Protein AF-A0A942E599-F1 (afdb_monomer_lite)

Sequence (78 aa):
MDLIKYPLDTAPFEEVIARLGEECSEVIKEIFKGHRFGFHAHSPIDETTPMQRLLSEVRDVKNCLTEFEKRIVRGEHL

Secondary structure (DSSP, 8-state):
-------TTTS-HHHHHHHHHHHHHHHHHHHHHHHHH-TTPPPTTT---HHHHHHHHHHHHHHHHHHHHHHHHHTTT-

Organism: NCBI:txid2831468

pLDDT: mean 88.77, std 13.33, range [29.14, 97.06]

Radius of gyration: 14.68 Å; chains: 1; bounding box: 30×20×42 Å

Structure (mmCIF, N/CA/C/O backbone):
data_AF-A0A942E599-F1
#
_entry.id   AF-A0A942E599-F1
#
loop_
_atom_site.group_PDB
_atom_site.id
_atom_site.type_symbol
_atom_site.label_atom_id
_atom_site.label_alt_id
_atom_site.label_comp_id
_atom_site.label_asym_id
_atom_site.label_entity_id
_atom_site.label_seq_id
_atom_site.pdbx_PDB_ins_code
_atom_site.Cartn_x
_atom_site.Cartn_y
_atom_site.Cartn_z
_atom_site.occupancy
_atom_site.B_iso_or_equiv
_atom_site.auth_seq_id
_atom_site.auth_comp_id
_atom_site.auth_asym_id
_atom_site.auth_atom_id
_atom_site.pdbx_PDB_model_num
ATOM 1 N N . MET A 1 1 ? -2.099 10.207 -13.904 1.00 29.14 1 MET A N 1
ATOM 2 C CA . MET A 1 1 ? -3.164 10.734 -13.030 1.00 29.14 1 MET A CA 1
ATOM 3 C C . MET A 1 1 ? -3.258 9.779 -11.866 1.00 29.14 1 MET A C 1
ATOM 5 O O . MET A 1 1 ? -3.709 8.662 -12.083 1.00 29.14 1 MET A O 1
ATOM 9 N N . ASP A 1 2 ? -2.780 10.177 -10.689 1.00 41.88 2 ASP A N 1
ATOM 10 C CA . ASP A 1 2 ? -3.117 9.451 -9.468 1.00 41.88 2 ASP A CA 1
ATOM 11 C C . ASP A 1 2 ? -4.626 9.580 -9.290 1.00 41.88 2 ASP A C 1
ATOM 13 O O . ASP A 1 2 ? -5.160 10.686 -9.166 1.00 41.88 2 ASP A O 1
ATOM 17 N N . LEU A 1 3 ? -5.332 8.453 -9.378 1.00 44.62 3 LEU A N 1
ATOM 18 C CA . LEU A 1 3 ? -6.683 8.371 -8.849 1.00 44.62 3 LEU A CA 1
ATOM 19 C C . LEU A 1 3 ? -6.561 8.822 -7.399 1.00 44.62 3 LEU A C 1
ATOM 21 O O . LEU A 1 3 ? -5.778 8.236 -6.656 1.00 44.62 3 LEU A O 1
ATOM 25 N N . ILE A 1 4 ? -7.266 9.887 -7.016 1.00 43.84 4 ILE A N 1
ATOM 26 C CA . ILE A 1 4 ? -7.366 10.287 -5.615 1.00 43.84 4 ILE A CA 1
ATOM 27 C C . ILE A 1 4 ? -7.924 9.062 -4.886 1.00 43.84 4 ILE A C 1
ATOM 29 O O . ILE A 1 4 ? -9.116 8.772 -4.976 1.00 43.84 4 ILE A O 1
ATOM 33 N N . LYS A 1 5 ? -7.035 8.286 -4.255 1.00 60.06 5 LYS A N 1
ATOM 34 C CA . LYS A 1 5 ? -7.390 7.144 -3.422 1.00 60.06 5 LYS A CA 1
ATOM 35 C C . LYS A 1 5 ? -8.202 7.758 -2.280 1.00 60.06 5 LYS A C 1
ATOM 37 O O . LYS A 1 5 ? -7.709 8.653 -1.595 1.00 60.06 5 LYS A O 1
ATOM 42 N N . TYR A 1 6 ? -9.485 7.398 -2.209 1.00 61.66 6 TYR A N 1
ATOM 43 C CA . TYR A 1 6 ? -10.473 7.969 -1.292 1.00 61.66 6 TYR A CA 1
ATOM 44 C C . TYR A 1 6 ? -9.896 8.130 0.127 1.00 61.66 6 TYR A C 1
ATOM 46 O O . TYR A 1 6 ? -9.087 7.302 0.554 1.00 61.66 6 TYR A O 1
ATOM 54 N N . PRO A 1 7 ? -10.270 9.194 0.856 1.00 76.38 7 PRO A N 1
ATOM 55 C CA . PRO A 1 7 ? -9.658 9.512 2.139 1.00 76.38 7 PRO A CA 1
ATOM 56 C C . PRO A 1 7 ? -9.896 8.385 3.164 1.00 76.38 7 PRO A C 1
ATOM 58 O O . PRO A 1 7 ? -11.012 8.164 3.633 1.00 76.38 7 PRO A O 1
ATOM 61 N N . LEU A 1 8 ? -8.820 7.656 3.496 1.00 81.31 8 LEU A N 1
ATOM 62 C CA . LEU A 1 8 ? -8.838 6.486 4.388 1.00 81.31 8 LEU A CA 1
ATOM 63 C C . LEU A 1 8 ? -9.272 6.816 5.822 1.00 81.31 8 LEU A C 1
ATOM 65 O O . LEU A 1 8 ? -9.649 5.916 6.560 1.00 81.31 8 LEU A O 1
ATOM 69 N N . ASP A 1 9 ? -9.200 8.076 6.244 1.00 81.19 9 ASP A N 1
ATOM 70 C CA . ASP A 1 9 ? -9.551 8.541 7.592 1.00 81.19 9 ASP A CA 1
ATOM 71 C C . ASP A 1 9 ? -11.063 8.517 7.872 1.00 81.19 9 ASP A C 1
ATOM 73 O O . ASP A 1 9 ? -11.473 8.408 9.026 1.00 81.19 9 ASP A O 1
ATOM 77 N N . THR A 1 10 ? -11.883 8.580 6.823 1.00 82.88 10 THR A N 1
ATOM 78 C CA . THR A 1 10 ? -13.354 8.556 6.910 1.00 82.88 10 THR A CA 1
ATOM 79 C C . THR A 1 10 ? -13.971 7.220 6.500 1.00 82.88 10 THR A C 1
ATOM 81 O O . THR A 1 10 ? -15.165 7.010 6.714 1.00 82.88 10 THR A O 1
ATOM 84 N N . ALA A 1 11 ? -13.171 6.305 5.946 1.00 85.94 11 ALA A N 1
ATOM 85 C CA . ALA A 1 11 ? -13.632 5.003 5.475 1.00 85.94 11 ALA A CA 1
ATOM 86 C C . ALA A 1 11 ? -14.009 4.050 6.639 1.00 85.94 11 ALA A C 1
ATOM 88 O O . ALA A 1 11 ? -13.357 4.077 7.690 1.00 85.94 11 ALA A O 1
ATOM 89 N N . PRO A 1 12 ? -15.017 3.172 6.483 1.00 90.31 12 PRO A N 1
ATOM 90 C CA . PRO A 1 12 ? -15.281 2.071 7.412 1.00 90.31 12 PRO A CA 1
ATOM 91 C C . PRO A 1 12 ? -14.100 1.094 7.522 1.00 90.31 12 PRO A C 1
ATOM 93 O O . PRO A 1 12 ? -13.274 0.991 6.614 1.00 90.31 12 PRO A O 1
ATOM 96 N N . PHE A 1 13 ? -14.025 0.337 8.619 1.00 89.81 13 PHE A N 1
ATOM 97 C CA . PHE A 1 13 ? -12.928 -0.608 8.861 1.00 89.81 13 PHE A CA 1
ATOM 98 C C . PHE A 1 13 ? -12.809 -1.682 7.767 1.00 89.81 13 PHE A C 1
ATOM 100 O O . PHE A 1 13 ? -11.708 -1.966 7.293 1.00 89.81 13 PHE A O 1
ATOM 107 N N . GLU A 1 14 ? -13.932 -2.231 7.306 1.00 91.81 14 GLU A N 1
ATOM 108 C CA . GLU A 1 14 ? -13.975 -3.229 6.236 1.00 91.81 14 GLU A CA 1
ATOM 109 C C . GLU A 1 14 ? -13.447 -2.672 4.912 1.00 91.81 14 GLU A C 1
ATOM 111 O O . GLU A 1 14 ? -12.759 -3.377 4.170 1.00 91.81 14 GLU A O 1
ATOM 116 N N . GLU A 1 15 ? -13.719 -1.396 4.627 1.00 91.12 15 GLU A N 1
ATOM 117 C CA . GLU A 1 15 ? -13.184 -0.722 3.446 1.00 91.12 15 GLU A CA 1
ATOM 118 C C . GLU A 1 15 ? -11.666 -0.567 3.560 1.00 91.12 15 GLU A C 1
ATOM 120 O O . GLU A 1 15 ? -10.950 -0.864 2.610 1.00 91.12 15 GLU A O 1
ATOM 125 N N . VAL A 1 16 ? -11.143 -0.209 4.735 1.00 91.62 16 VAL A N 1
ATOM 126 C CA . VAL A 1 16 ? -9.691 -0.135 4.967 1.00 91.62 16 VAL A CA 1
ATOM 127 C C . VAL A 1 16 ? -9.011 -1.490 4.754 1.00 91.62 16 VAL A C 1
ATOM 129 O O . VAL A 1 16 ? -7.931 -1.536 4.165 1.00 91.62 16 VAL A O 1
ATOM 132 N N . ILE A 1 17 ? -9.638 -2.598 5.168 1.00 92.94 17 ILE A N 1
ATOM 133 C CA . ILE A 1 17 ? -9.133 -3.955 4.894 1.00 92.94 17 ILE A CA 1
ATOM 134 C C . ILE A 1 17 ? -9.121 -4.239 3.389 1.00 92.94 17 ILE A C 1
ATOM 136 O O . ILE A 1 17 ? -8.114 -4.720 2.863 1.00 92.94 17 ILE A O 1
ATOM 140 N N . ALA A 1 18 ? -10.223 -3.947 2.692 1.00 93.56 18 ALA A N 1
ATOM 141 C CA . ALA A 1 18 ? -10.319 -4.162 1.251 1.00 93.56 18 ALA A CA 1
ATOM 142 C C . ALA A 1 18 ? -9.244 -3.359 0.503 1.00 93.56 18 ALA A C 1
ATOM 144 O O . ALA A 1 18 ? -8.499 -3.920 -0.303 1.00 93.56 18 ALA A O 1
ATOM 145 N N . ARG A 1 19 ? -9.089 -2.078 0.854 1.00 91.94 19 ARG A N 1
ATOM 146 C CA . ARG A 1 19 ? -8.062 -1.184 0.311 1.00 91.94 19 ARG A CA 1
ATOM 147 C C . ARG A 1 19 ? -6.658 -1.705 0.595 1.00 91.94 19 ARG A C 1
ATOM 149 O O . ARG A 1 19 ? -5.861 -1.789 -0.329 1.00 91.94 19 ARG A O 1
ATOM 156 N N . LEU A 1 20 ? -6.360 -2.145 1.819 1.00 93.94 20 LEU A N 1
ATOM 157 C CA . LEU A 1 20 ? -5.063 -2.751 2.141 1.00 93.94 20 LEU A CA 1
ATOM 158 C C . LEU A 1 20 ? -4.750 -3.950 1.226 1.00 93.94 20 LEU A C 1
ATOM 160 O O . LEU A 1 20 ? -3.617 -4.085 0.760 1.00 93.94 20 LEU A O 1
ATOM 164 N N . GLY A 1 21 ? -5.745 -4.793 0.935 1.00 94.38 21 GLY A N 1
ATOM 165 C CA . GLY A 1 21 ? -5.610 -5.904 -0.010 1.00 94.38 21 GLY A CA 1
ATOM 166 C C . GLY A 1 21 ? -5.326 -5.448 -1.446 1.00 94.38 21 GLY A C 1
ATOM 167 O O . GLY A 1 21 ? -4.437 -5.999 -2.099 1.00 94.38 21 GLY A O 1
ATOM 168 N N . GLU A 1 22 ? -6.040 -4.426 -1.924 1.00 94.81 22 GLU A N 1
ATOM 169 C CA . GLU A 1 22 ? -5.825 -3.821 -3.247 1.00 94.81 22 GLU A CA 1
ATOM 170 C C . GLU A 1 22 ? -4.406 -3.260 -3.388 1.00 94.81 22 GLU A C 1
ATOM 172 O O . GLU A 1 22 ? -3.703 -3.607 -4.338 1.00 94.81 22 GLU A O 1
ATOM 177 N N . GLU A 1 23 ? -3.946 -2.476 -2.410 1.00 94.12 23 GLU A N 1
ATOM 178 C CA . GLU A 1 23 ? -2.608 -1.876 -2.435 1.00 94.12 23 GLU A CA 1
ATOM 179 C C . GLU A 1 23 ? -1.501 -2.945 -2.409 1.00 94.12 23 GLU A C 1
ATOM 181 O O . GLU A 1 23 ? -0.514 -2.863 -3.146 1.00 94.12 23 GLU A O 1
ATOM 186 N N . CYS A 1 24 ? -1.685 -4.022 -1.634 1.00 96.19 24 CYS A N 1
ATOM 187 C CA . CYS A 1 24 ? -0.774 -5.170 -1.671 1.00 96.19 24 CYS A CA 1
ATOM 188 C C . CYS A 1 24 ? -0.723 -5.818 -3.066 1.00 96.19 24 CYS A C 1
ATOM 190 O O . CYS A 1 24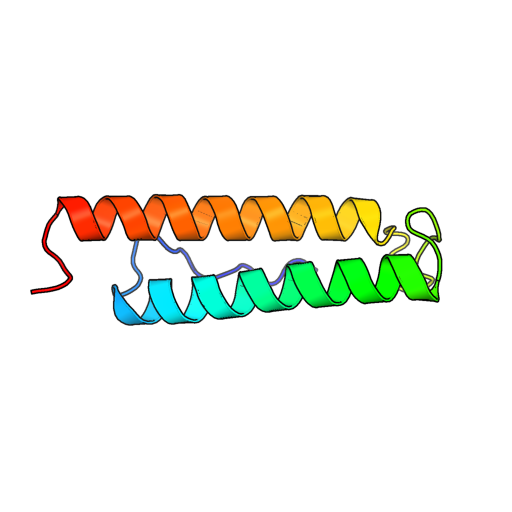 ? 0.344 -6.243 -3.520 1.00 96.19 24 CYS A O 1
ATOM 192 N N . SER A 1 25 ? -1.858 -5.889 -3.768 1.00 96.50 25 SER A N 1
ATOM 193 C CA . SER A 1 25 ? -1.897 -6.420 -5.130 1.00 96.50 25 SER A CA 1
ATOM 194 C C . SER A 1 25 ? -1.151 -5.531 -6.127 1.00 96.50 25 SER A C 1
ATOM 196 O O . SER A 1 25 ? -0.540 -6.077 -7.050 1.00 96.50 25 SER A O 1
ATOM 198 N N . GLU A 1 26 ? -1.192 -4.206 -5.986 1.00 94.69 26 GLU A N 1
ATOM 199 C CA . GLU A 1 26 ? -0.467 -3.285 -6.874 1.00 94.69 26 GLU A CA 1
ATOM 200 C C . GLU A 1 26 ? 1.052 -3.388 -6.686 1.00 94.69 26 GLU A C 1
ATOM 202 O O . GLU A 1 26 ? 1.791 -3.495 -7.670 1.00 94.69 26 GLU A O 1
ATOM 207 N N . VAL A 1 27 ? 1.524 -3.520 -5.440 1.00 96.62 27 VAL A N 1
ATOM 208 C CA . VAL A 1 27 ? 2.937 -3.822 -5.140 1.00 96.62 27 VAL A CA 1
AT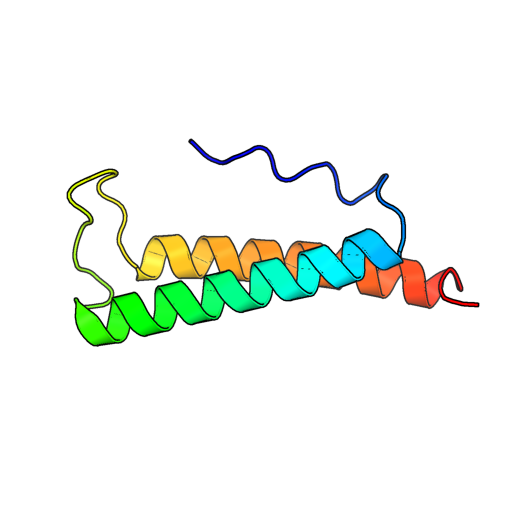OM 209 C C . VAL A 1 27 ? 3.404 -5.073 -5.892 1.00 96.62 27 VAL A C 1
ATOM 211 O O . VAL A 1 27 ? 4.441 -5.061 -6.559 1.00 96.62 27 VAL A O 1
ATOM 214 N N . ILE A 1 28 ? 2.620 -6.154 -5.834 1.00 96.81 28 ILE A N 1
ATOM 215 C CA . ILE A 1 28 ? 2.938 -7.411 -6.523 1.00 96.81 28 ILE A CA 1
ATOM 216 C C . ILE A 1 28 ? 2.992 -7.204 -8.045 1.00 96.81 28 ILE A C 1
ATOM 218 O O . ILE A 1 28 ? 3.916 -7.694 -8.703 1.00 96.81 28 ILE A O 1
ATOM 222 N N . LYS A 1 29 ? 2.044 -6.454 -8.620 1.00 95.06 29 LYS A N 1
ATOM 223 C CA . LYS A 1 29 ? 2.024 -6.147 -10.060 1.00 95.06 29 LYS A CA 1
ATOM 224 C C . LYS A 1 29 ? 3.282 -5.397 -10.498 1.00 95.06 29 LYS A C 1
ATOM 226 O O . LYS A 1 29 ? 3.866 -5.763 -11.521 1.00 95.06 29 LYS A O 1
ATOM 231 N N . GLU A 1 30 ? 3.734 -4.395 -9.745 1.00 94.94 30 GLU A N 1
ATOM 232 C CA . GLU A 1 30 ? 4.952 -3.647 -10.087 1.00 94.94 30 GLU A CA 1
ATOM 233 C C . GLU A 1 30 ? 6.227 -4.488 -9.933 1.00 94.94 30 GLU A C 1
ATOM 235 O O . GLU A 1 30 ? 7.121 -4.385 -10.776 1.00 94.94 30 GLU A O 1
ATOM 240 N N . ILE A 1 31 ? 6.289 -5.399 -8.953 1.00 96.62 31 ILE A N 1
ATOM 241 C CA . ILE A 1 31 ? 7.381 -6.383 -8.840 1.00 96.62 31 ILE A CA 1
ATOM 242 C C . ILE A 1 31 ? 7.439 -7.268 -10.092 1.00 96.62 31 ILE A C 1
ATOM 244 O O . ILE A 1 31 ? 8.502 -7.415 -10.701 1.00 96.62 31 ILE A O 1
ATOM 248 N N . PHE A 1 32 ? 6.303 -7.815 -10.536 1.00 97.06 32 PHE A N 1
ATOM 249 C CA . PHE A 1 32 ? 6.254 -8.628 -11.755 1.00 97.06 32 PHE A CA 1
ATOM 250 C C . PHE A 1 32 ? 6.643 -7.837 -13.008 1.00 97.06 32 PHE A C 1
ATOM 252 O O . PHE A 1 32 ? 7.388 -8.350 -13.847 1.00 97.06 32 PHE A O 1
ATOM 259 N N . LYS A 1 33 ? 6.192 -6.583 -13.140 1.00 92.75 33 LYS A N 1
ATOM 260 C CA . LYS A 1 33 ? 6.617 -5.698 -14.238 1.00 92.75 33 LYS A CA 1
ATOM 261 C C . LYS A 1 33 ? 8.125 -5.449 -14.193 1.00 92.75 33 LYS A C 1
ATOM 263 O O . LYS A 1 33 ? 8.774 -5.542 -15.232 1.00 92.75 33 LYS A O 1
ATOM 268 N N . GLY A 1 34 ? 8.690 -5.201 -13.011 1.00 95.56 34 GLY A N 1
ATOM 269 C CA . GLY A 1 34 ? 10.129 -5.034 -12.807 1.00 95.56 34 GLY A CA 1
ATOM 270 C C . GLY A 1 34 ? 10.936 -6.267 -13.215 1.00 95.56 34 GLY A C 1
ATOM 271 O O . GLY A 1 34 ? 11.932 -6.133 -13.922 1.00 95.56 34 GLY A O 1
ATOM 272 N N . HIS A 1 35 ? 10.471 -7.472 -12.873 1.00 96.56 35 HIS A N 1
ATOM 273 C CA . HIS A 1 35 ? 11.093 -8.720 -13.329 1.00 96.56 35 HIS A CA 1
ATOM 274 C C . HIS A 1 35 ? 10.971 -8.943 -14.840 1.00 96.56 35 HIS A C 1
ATOM 276 O O . HIS A 1 35 ? 11.901 -9.454 -15.459 1.00 96.56 35 HIS A O 1
ATOM 282 N N . ARG A 1 36 ? 9.833 -8.577 -15.443 1.00 95.81 36 ARG A N 1
ATOM 283 C CA . ARG A 1 36 ? 9.569 -8.808 -16.869 1.00 95.81 36 ARG A CA 1
ATOM 284 C C . ARG A 1 36 ? 10.279 -7.811 -17.784 1.00 95.81 36 ARG A C 1
ATOM 286 O O . ARG A 1 36 ? 10.732 -8.199 -18.856 1.00 95.81 36 ARG A O 1
ATOM 293 N N . PHE A 1 37 ? 10.322 -6.540 -17.396 1.00 93.75 37 PHE A N 1
ATOM 294 C CA . PHE A 1 37 ? 10.753 -5.440 -18.264 1.00 93.75 37 PHE A CA 1
ATOM 295 C C . PHE A 1 37 ? 12.001 -4.706 -17.754 1.00 93.75 37 PHE A C 1
ATOM 297 O O . PHE A 1 37 ? 12.589 -3.930 -18.499 1.00 93.75 37 PHE A O 1
ATOM 304 N N . GLY A 1 38 ? 12.428 -4.962 -16.515 1.00 95.81 38 GLY A N 1
ATOM 305 C CA . GLY A 1 38 ? 13.515 -4.256 -15.840 1.00 95.81 38 GLY A CA 1
ATOM 306 C C . GLY A 1 38 ? 13.005 -3.131 -14.936 1.00 95.81 38 GLY A C 1
ATOM 307 O O . GLY A 1 38 ? 12.172 -2.318 -15.327 1.00 95.81 38 GLY A O 1
ATOM 308 N N . PHE A 1 39 ? 13.540 -3.045 -13.715 1.00 95.81 39 PHE A N 1
ATOM 309 C CA . PHE A 1 39 ? 13.090 -2.085 -12.693 1.00 95.81 39 PHE A CA 1
ATOM 310 C C . PHE A 1 39 ? 13.323 -0.610 -13.042 1.00 95.81 39 PHE A C 1
ATOM 312 O O . PHE A 1 39 ? 12.641 0.255 -12.497 1.00 95.81 39 PHE A O 1
ATOM 319 N N . HIS A 1 40 ? 14.254 -0.330 -13.953 1.00 95.56 40 HIS A N 1
ATOM 320 C CA . HIS A 1 40 ? 14.596 1.018 -14.413 1.00 95.56 40 HIS A CA 1
ATOM 321 C C . HIS A 1 40 ? 14.122 1.298 -15.843 1.00 95.56 40 HIS A C 1
ATOM 323 O O . HIS A 1 40 ? 14.448 2.340 -16.402 1.00 95.56 40 HIS A O 1
ATOM 329 N N . ALA A 1 41 ? 13.369 0.377 -16.453 1.00 92.50 41 ALA A N 1
ATOM 330 C CA . ALA A 1 41 ? 12.796 0.616 -17.767 1.00 92.50 41 ALA A CA 1
ATOM 331 C C . ALA A 1 41 ? 11.704 1.684 -17.661 1.00 92.50 41 ALA A C 1
ATOM 333 O O . ALA A 1 41 ? 10.769 1.547 -16.871 1.00 92.50 41 ALA A O 1
ATOM 334 N N . HIS A 1 42 ? 11.824 2.748 -18.449 1.00 93.19 42 HIS A N 1
ATOM 335 C CA . HIS A 1 42 ? 10.809 3.792 -18.505 1.00 93.19 42 HIS A CA 1
ATOM 336 C C . HIS A 1 42 ? 9.578 3.289 -19.255 1.00 93.19 42 HIS A C 1
ATOM 338 O O . HIS A 1 42 ? 9.675 2.702 -20.334 1.00 93.19 42 HIS A O 1
ATOM 344 N N . SER A 1 43 ? 8.409 3.517 -18.668 1.00 88.38 43 SER A N 1
ATOM 345 C CA . SER A 1 43 ? 7.1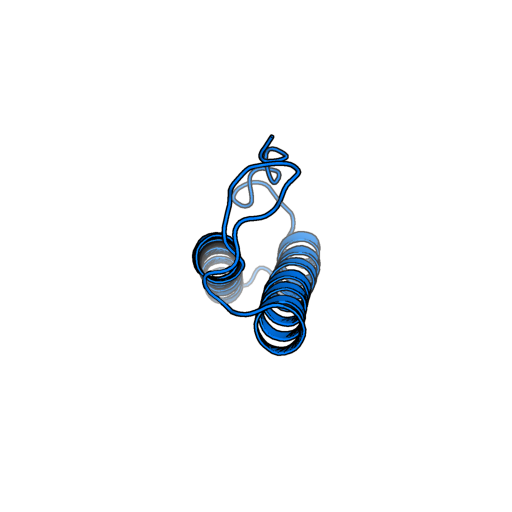34 3.264 -19.322 1.00 88.38 43 SER A CA 1
ATOM 346 C C . SER A 1 43 ? 6.918 4.261 -20.465 1.00 88.38 43 SER A C 1
ATOM 348 O O . SER A 1 43 ? 7.113 5.458 -20.267 1.00 88.38 43 SER A O 1
ATOM 350 N N . PRO A 1 44 ? 6.464 3.813 -21.647 1.00 87.56 44 PRO A N 1
ATOM 351 C CA . PRO A 1 44 ? 6.171 4.707 -22.766 1.00 87.56 44 PRO A CA 1
ATOM 352 C C . PRO A 1 44 ? 4.891 5.535 -22.565 1.00 87.56 44 PRO A C 1
ATOM 354 O O . PRO A 1 44 ? 4.603 6.403 -23.380 1.00 87.56 44 PRO A O 1
ATOM 357 N N . ILE A 1 45 ? 4.094 5.241 -21.530 1.00 88.31 45 ILE A N 1
ATOM 358 C CA . ILE A 1 45 ? 2.8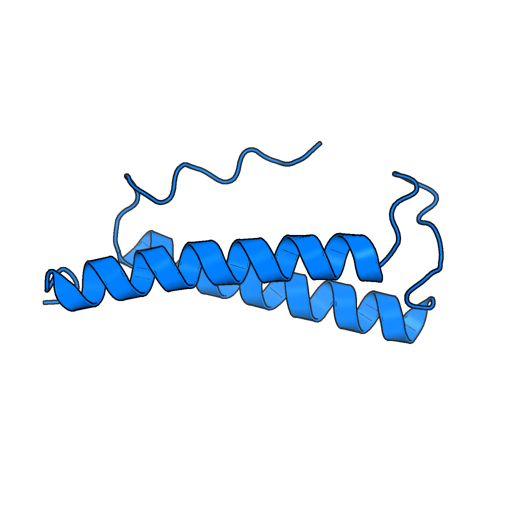00 5.897 -21.280 1.00 88.31 45 ILE A CA 1
ATOM 359 C C . ILE A 1 45 ? 2.974 7.138 -20.400 1.00 88.31 45 ILE A C 1
ATOM 361 O O . ILE A 1 45 ? 2.352 8.166 -20.643 1.00 88.31 45 ILE A O 1
ATOM 365 N N . ASP A 1 46 ? 3.786 7.022 -19.355 1.00 88.69 46 ASP A N 1
ATOM 366 C CA . ASP A 1 46 ? 3.879 7.993 -18.263 1.00 88.69 46 ASP A CA 1
ATOM 367 C C . ASP A 1 46 ? 5.328 8.270 -17.831 1.00 88.69 46 ASP A C 1
ATOM 369 O O . ASP A 1 46 ? 5.547 8.936 -16.826 1.00 88.69 46 ASP A O 1
ATOM 373 N N . GLU A 1 47 ? 6.315 7.740 -18.563 1.00 91.50 47 GLU A N 1
ATOM 374 C CA . GLU A 1 47 ? 7.759 7.870 -18.309 1.00 91.50 47 GLU A CA 1
ATOM 375 C C . GLU A 1 47 ? 8.230 7.365 -16.933 1.00 91.50 47 GLU A C 1
ATOM 377 O O . GLU A 1 47 ? 9.417 7.448 -16.608 1.00 91.50 47 GLU A O 1
ATOM 382 N N . THR A 1 48 ? 7.348 6.760 -16.134 1.00 93.31 48 THR A N 1
ATOM 383 C CA . THR A 1 48 ? 7.704 6.210 -14.826 1.00 93.31 48 THR A CA 1
ATOM 384 C C . THR A 1 48 ? 8.314 4.816 -14.956 1.00 93.31 48 THR A C 1
ATOM 386 O O . THR A 1 48 ? 7.965 4.012 -15.830 1.00 93.31 48 THR A O 1
ATOM 389 N N . THR A 1 49 ? 9.242 4.507 -14.058 1.00 94.31 49 THR A N 1
ATOM 390 C CA . THR A 1 49 ? 9.860 3.182 -13.951 1.00 94.31 49 THR A CA 1
ATOM 391 C C . THR A 1 49 ? 9.071 2.279 -12.996 1.00 94.31 49 THR A C 1
ATOM 393 O O . THR A 1 49 ? 8.461 2.785 -12.048 1.00 94.31 49 THR A O 1
ATOM 396 N N . PRO A 1 50 ? 9.107 0.941 -13.168 1.00 94.25 50 PRO A N 1
ATOM 397 C CA . PRO A 1 50 ? 8.536 0.018 -12.189 1.00 94.25 50 PRO A CA 1
ATOM 398 C C . PRO A 1 50 ? 9.054 0.252 -10.766 1.00 94.25 50 PRO A C 1
ATOM 400 O O . PRO A 1 50 ? 8.283 0.134 -9.826 1.00 94.25 50 PRO A O 1
ATOM 403 N N . MET A 1 51 ? 10.323 0.642 -10.585 1.00 96.06 51 MET A N 1
ATOM 404 C CA . MET A 1 51 ? 10.858 0.987 -9.261 1.00 96.06 51 MET A CA 1
ATOM 405 C C . MET A 1 51 ? 10.179 2.224 -8.654 1.00 96.06 51 MET A C 1
ATOM 407 O O . MET A 1 51 ? 9.846 2.225 -7.472 1.00 96.06 51 MET A O 1
ATOM 411 N N . GLN A 1 52 ? 9.956 3.279 -9.444 1.00 95.12 52 GLN A N 1
ATOM 412 C CA . GLN A 1 52 ? 9.259 4.482 -8.970 1.00 95.12 52 GLN A CA 1
ATOM 413 C C . GLN A 1 52 ? 7.809 4.178 -8.587 1.00 95.12 52 GLN A C 1
ATOM 415 O O . GLN A 1 52 ? 7.368 4.606 -7.521 1.00 95.12 52 GLN A O 1
ATOM 420 N N . ARG A 1 53 ? 7.093 3.408 -9.415 1.00 94.62 53 ARG A N 1
ATOM 421 C CA . ARG A 1 53 ? 5.720 2.983 -9.108 1.00 94.62 53 ARG A CA 1
ATOM 422 C C . ARG A 1 53 ? 5.677 2.071 -7.887 1.00 94.62 53 ARG A C 1
ATOM 424 O O . ARG A 1 53 ? 4.914 2.343 -6.973 1.00 94.62 53 ARG A O 1
ATOM 431 N N . LEU A 1 54 ? 6.578 1.091 -7.791 1.00 95.25 54 LEU A N 1
ATOM 432 C CA . LEU A 1 54 ? 6.704 0.218 -6.621 1.00 95.25 54 LEU A CA 1
ATOM 433 C C . LEU A 1 54 ? 6.900 1.014 -5.323 1.00 95.25 54 LEU A C 1
ATOM 435 O O . LEU A 1 54 ? 6.258 0.720 -4.319 1.00 95.25 54 LEU A O 1
ATOM 439 N N . LEU A 1 55 ? 7.759 2.038 -5.334 1.00 95.25 55 LEU A N 1
ATOM 440 C CA . LEU A 1 55 ? 7.941 2.918 -4.177 1.00 95.25 55 LEU A CA 1
ATOM 441 C C . LEU A 1 55 ? 6.662 3.678 -3.806 1.00 95.25 55 LEU A C 1
ATOM 443 O O . LEU A 1 55 ? 6.446 3.931 -2.621 1.00 95.25 55 LEU A O 1
ATOM 447 N N . SER A 1 56 ? 5.841 4.049 -4.789 1.00 93.94 56 SER A N 1
ATOM 448 C CA . SER A 1 56 ? 4.536 4.672 -4.557 1.00 93.94 56 SER A CA 1
ATOM 449 C C . SER A 1 56 ? 3.560 3.685 -3.916 1.00 93.94 56 SER A C 1
ATOM 451 O O . SER A 1 56 ? 3.075 3.948 -2.820 1.00 93.94 56 SER A O 1
ATOM 453 N N . GLU A 1 57 ? 3.376 2.502 -4.508 1.00 94.75 57 GLU A N 1
ATOM 454 C CA . GLU A 1 57 ? 2.437 1.497 -3.987 1.00 94.75 57 GLU A CA 1
ATOM 455 C C . GLU A 1 57 ? 2.823 1.023 -2.575 1.00 94.75 57 GLU A C 1
ATOM 457 O O . GLU A 1 57 ? 1.972 0.849 -1.706 1.00 94.75 57 GLU A O 1
ATOM 462 N N . VAL A 1 58 ? 4.123 0.893 -2.273 1.00 95.50 58 VAL A N 1
ATOM 463 C CA . VAL A 1 58 ? 4.590 0.570 -0.911 1.00 95.50 58 VAL A CA 1
ATOM 464 C C . VAL A 1 58 ? 4.219 1.666 0.099 1.00 95.50 58 VAL A C 1
ATOM 466 O O . VAL A 1 58 ? 3.921 1.360 1.258 1.00 95.50 58 VAL A O 1
ATOM 469 N N . ARG A 1 59 ? 4.221 2.946 -0.300 1.00 94.81 59 ARG A N 1
ATOM 470 C CA . ARG A 1 59 ? 3.751 4.037 0.573 1.00 94.81 59 ARG A CA 1
ATOM 471 C C . ARG A 1 59 ? 2.248 3.945 0.806 1.00 94.81 59 ARG A C 1
ATOM 473 O O . ARG A 1 59 ? 1.814 4.169 1.933 1.00 94.81 59 ARG A O 1
ATOM 480 N N . ASP A 1 60 ? 1.483 3.563 -0.207 1.00 92.12 60 ASP A N 1
ATOM 481 C CA . ASP A 1 60 ? 0.034 3.416 -0.085 1.00 92.12 60 ASP A CA 1
ATOM 482 C C . ASP A 1 60 ? -0.348 2.236 0.815 1.00 92.12 60 ASP A C 1
ATOM 484 O O . ASP A 1 60 ? -1.196 2.391 1.699 1.00 92.12 60 ASP A O 1
ATOM 488 N N . VAL A 1 61 ? 0.374 1.112 0.721 1.00 95.31 61 VAL A N 1
ATOM 489 C CA . VAL A 1 61 ? 0.273 0.010 1.693 1.00 95.31 61 VAL A CA 1
ATOM 490 C C . VAL A 1 61 ? 0.562 0.507 3.110 1.00 95.31 61 VAL A C 1
ATOM 492 O O . VAL A 1 61 ? -0.197 0.214 4.032 1.00 95.31 61 VAL A O 1
ATOM 495 N N . LYS A 1 62 ? 1.627 1.295 3.308 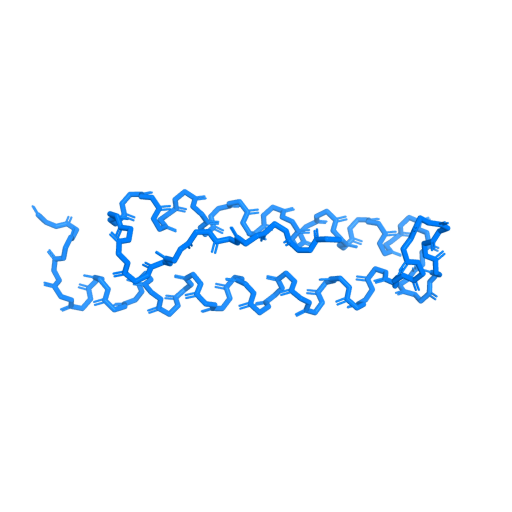1.00 95.25 62 LYS A N 1
ATOM 496 C CA . LYS A 1 62 ? 1.967 1.846 4.630 1.00 95.25 62 LYS A CA 1
ATOM 497 C C . LYS A 1 62 ? 0.857 2.746 5.187 1.00 95.25 62 LYS A C 1
ATOM 499 O O . LYS A 1 62 ? 0.576 2.691 6.386 1.00 95.25 62 LYS A O 1
ATOM 504 N N . ASN A 1 63 ? 0.233 3.563 4.343 1.00 92.12 63 ASN A N 1
ATOM 505 C CA . ASN A 1 63 ? -0.883 4.419 4.744 1.00 92.12 63 ASN A CA 1
ATOM 506 C C . ASN A 1 63 ? -2.094 3.574 5.170 1.00 92.12 63 ASN A C 1
ATOM 508 O O . ASN A 1 63 ? -2.646 3.807 6.245 1.00 92.12 63 ASN A O 1
ATOM 512 N N . CYS A 1 64 ? -2.440 2.543 4.391 1.00 92.94 64 CYS A N 1
ATOM 513 C CA . CYS A 1 64 ? -3.514 1.609 4.735 1.00 92.94 64 CYS A CA 1
ATOM 514 C C . CYS A 1 64 ? -3.227 0.856 6.039 1.00 92.94 64 CYS A C 1
ATOM 516 O O . CYS A 1 64 ? -4.104 0.765 6.892 1.00 92.94 64 CYS A O 1
ATOM 518 N N . LEU A 1 65 ? -1.994 0.375 6.237 1.00 94.88 65 LEU A N 1
ATOM 519 C CA . LEU A 1 65 ? -1.574 -0.284 7.479 1.00 94.88 65 LEU A CA 1
ATOM 520 C C . LEU A 1 65 ? -1.710 0.642 8.688 1.00 94.88 65 LEU A C 1
ATOM 522 O O . LEU A 1 65 ? -2.257 0.241 9.708 1.00 94.88 65 LEU A O 1
ATOM 526 N N . THR A 1 66 ? -1.277 1.896 8.555 1.00 94.44 66 THR A N 1
ATOM 527 C CA . THR A 1 66 ? -1.377 2.889 9.634 1.00 94.44 66 THR A CA 1
ATOM 528 C C . THR A 1 66 ? -2.836 3.114 10.043 1.00 94.44 66 THR A C 1
ATOM 530 O O . THR A 1 66 ? -3.159 3.191 11.227 1.00 94.44 66 THR A O 1
ATOM 533 N N . GLU A 1 67 ? -3.733 3.220 9.065 1.00 93.12 67 GLU A N 1
ATOM 534 C CA . GLU A 1 67 ? -5.164 3.409 9.302 1.00 93.12 67 GLU A CA 1
ATOM 535 C C . GLU A 1 67 ? -5.854 2.150 9.836 1.00 93.12 67 GLU A C 1
ATOM 537 O O . GLU A 1 67 ? -6.720 2.252 10.706 1.00 93.12 67 GLU A O 1
ATOM 542 N N . PHE A 1 68 ? -5.440 0.968 9.385 1.00 93.69 68 PHE A N 1
ATOM 543 C CA . PHE A 1 68 ? -5.883 -0.313 9.927 1.00 93.69 68 PHE A CA 1
ATOM 544 C C . PHE A 1 68 ? -5.498 -0.452 11.408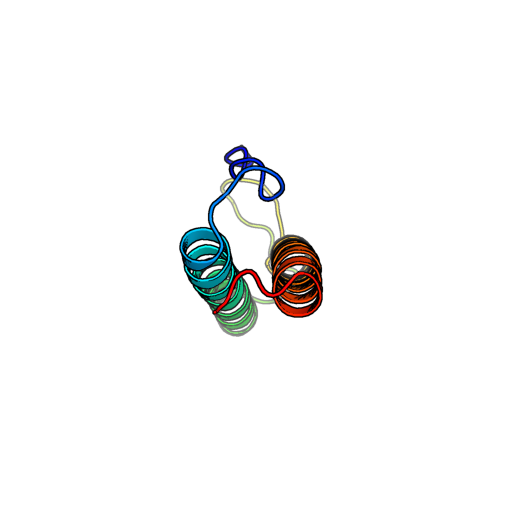 1.00 93.69 68 PHE A C 1
ATOM 546 O O . PHE A 1 68 ? -6.355 -0.705 12.255 1.00 93.69 68 PHE A O 1
ATOM 553 N N . GLU A 1 69 ? -4.230 -0.211 11.749 1.00 94.38 69 GLU A N 1
ATOM 554 C CA . GLU A 1 69 ? -3.713 -0.307 13.119 1.00 94.38 69 GLU A CA 1
ATOM 555 C C . GLU A 1 69 ? -4.433 0.650 14.077 1.00 94.38 69 GLU A C 1
ATOM 557 O O . GLU A 1 69 ? -4.823 0.250 15.177 1.00 94.38 69 GLU A O 1
ATOM 562 N N . LYS A 1 70 ? -4.684 1.898 13.654 1.00 93.81 70 LYS A N 1
ATOM 563 C CA . LYS A 1 70 ? -5.456 2.870 14.449 1.00 93.81 70 LYS A CA 1
ATOM 564 C C . LYS A 1 70 ? -6.846 2.345 14.810 1.00 93.81 70 LYS A C 1
ATOM 566 O O . LYS A 1 70 ? -7.282 2.529 15.946 1.00 93.81 70 LYS A O 1
ATOM 571 N N . ARG A 1 71 ? -7.535 1.699 13.867 1.00 89.94 71 ARG A N 1
ATOM 572 C CA . ARG A 1 71 ? -8.892 1.163 14.068 1.00 89.94 71 ARG A CA 1
ATOM 573 C C . ARG A 1 71 ? -8.906 -0.066 14.968 1.00 89.94 71 ARG A C 1
ATOM 575 O O . ARG A 1 71 ? -9.767 -0.170 15.840 1.00 89.94 71 ARG A O 1
ATOM 582 N N . ILE A 1 72 ? -7.903 -0.941 14.843 1.00 93.31 72 ILE A N 1
ATOM 583 C CA . ILE A 1 72 ? -7.701 -2.056 15.781 1.00 93.31 72 ILE A CA 1
ATOM 584 C C . ILE A 1 72 ? -7.549 -1.534 17.213 1.00 93.31 72 ILE A C 1
ATOM 586 O O . ILE A 1 72 ? -8.244 -2.008 18.109 1.00 93.31 72 ILE A O 1
ATOM 590 N N . VAL A 1 73 ? -6.711 -0.513 17.425 1.00 94.12 73 VAL A N 1
ATOM 591 C CA . VAL A 1 73 ? -6.495 0.102 18.749 1.00 94.12 73 VAL A CA 1
ATOM 592 C C . VAL A 1 73 ? -7.768 0.750 19.310 1.00 94.12 73 VAL A C 1
ATOM 594 O O . VAL A 1 73 ? -7.979 0.733 20.520 1.00 94.12 73 VAL A O 1
ATOM 597 N N . ARG A 1 74 ? -8.637 1.298 18.452 1.00 92.62 74 ARG A N 1
ATOM 598 C CA . ARG A 1 74 ? -9.931 1.884 18.848 1.00 92.62 74 ARG A CA 1
ATOM 599 C C . ARG A 1 74 ? -11.032 0.853 19.111 1.00 92.62 74 ARG A C 1
ATOM 601 O O . ARG A 1 74 ? -12.078 1.231 19.628 1.00 92.62 74 ARG A O 1
ATOM 608 N N . GLY A 1 75 ? -10.809 -0.420 18.780 1.00 89.81 75 GLY A N 1
ATOM 609 C CA . GLY A 1 75 ? -11.804 -1.479 18.955 1.00 89.81 75 GLY A CA 1
ATOM 610 C C . GLY A 1 75 ? -12.888 -1.511 17.875 1.00 89.81 75 GLY A C 1
ATOM 611 O O . GLY A 1 75 ? -13.920 -2.124 18.093 1.00 89.81 75 GLY A O 1
ATOM 612 N N . GLU A 1 76 ? -12.662 -0.902 16.707 1.00 87.56 76 GLU A N 1
ATOM 613 C CA . GLU A 1 76 ? -13.644 -0.833 15.602 1.00 87.56 76 GLU A CA 1
ATOM 614 C C . GLU A 1 76 ? -13.860 -2.182 14.870 1.00 87.56 76 GLU A C 1
ATOM 616 O O . GLU A 1 76 ? -14.545 -2.237 13.857 1.00 87.56 76 GLU A O 1
ATOM 621 N N . HIS A 1 77 ? -13.256 -3.268 15.362 1.00 82.12 77 HIS A N 1
ATOM 622 C CA . HIS A 1 77 ? -13.344 -4.629 14.815 1.00 82.12 77 HIS A CA 1
ATOM 623 C C . HIS A 1 77 ? -14.282 -5.549 15.622 1.00 82.12 77 HIS A C 1
ATOM 625 O O . HIS A 1 77 ? -14.341 -6.750 15.344 1.00 82.12 77 HIS A O 1
ATOM 631 N N . LEU A 1 78 ? -14.934 -5.004 16.655 1.00 69.81 78 LEU A N 1
ATOM 632 C CA . LEU A 1 78 ? -15.821 -5.685 17.603 1.00 69.81 78 LEU A CA 1
ATOM 633 C C . LEU A 1 78 ? -17.249 -5.154 17.464 1.00 69.81 78 LEU A C 1
ATOM 635 O O . LEU A 1 78 ? -18.176 -5.979 17.619 1.00 69.81 78 LEU A O 1
#

Foldseek 3Di:
DPPPPPDLLPDALVVLVVQLVVLVVQLVVLVVCCVVPNQCDQDPPHRDGSVRSNVVSVVSNVVSVVSNVVCVVVVSVD